Protein AF-A0A2E4EDT4-F1 (afdb_monomer_lite)

Structure (mmCIF, N/CA/C/O backbone):
data_AF-A0A2E4EDT4-F1
#
_entry.id   AF-A0A2E4EDT4-F1
#
loop_
_atom_site.group_PDB
_atom_site.id
_atom_site.type_symbol
_atom_site.label_atom_id
_atom_site.label_alt_id
_atom_site.label_comp_id
_atom_site.label_asym_id
_atom_site.label_entity_id
_atom_site.label_seq_id
_atom_site.pdbx_PDB_ins_code
_atom_site.Cartn_x
_atom_site.Cartn_y
_atom_site.Cartn_z
_atom_site.occupancy
_atom_site.B_iso_or_equiv
_atom_site.auth_seq_id
_atom_site.auth_comp_id
_atom_site.auth_asym_id
_atom_site.auth_atom_id
_atom_site.pdbx_PDB_model_num
ATOM 1 N N . MET A 1 1 ? -10.215 3.943 -6.392 1.00 72.19 1 MET A N 1
ATOM 2 C CA . MET A 1 1 ? -10.383 2.930 -5.325 1.00 72.19 1 MET A CA 1
ATOM 3 C C . MET A 1 1 ? -9.467 3.193 -4.127 1.00 72.19 1 MET A C 1
ATOM 5 O O . MET A 1 1 ? -9.986 3.590 -3.098 1.00 72.19 1 MET A O 1
ATOM 9 N N . ILE A 1 2 ? -8.134 3.089 -4.243 1.00 80.56 2 ILE A N 1
ATOM 10 C CA . ILE A 1 2 ? -7.205 3.275 -3.098 1.00 80.56 2 ILE A CA 1
ATOM 11 C C . ILE A 1 2 ? -7.362 4.640 -2.402 1.00 80.56 2 ILE A C 1
ATOM 13 O O . ILE A 1 2 ? -7.333 4.713 -1.180 1.00 80.56 2 ILE A O 1
ATOM 17 N N . LYS A 1 3 ? -7.570 5.723 -3.165 1.00 82.31 3 LYS A N 1
ATOM 18 C CA . LYS A 1 3 ? -7.804 7.067 -2.609 1.00 82.31 3 LYS A CA 1
ATOM 19 C C . LYS A 1 3 ? -9.024 7.116 -1.675 1.00 82.31 3 LYS A C 1
ATOM 21 O O . LYS A 1 3 ? -8.925 7.643 -0.579 1.00 82.31 3 LYS A O 1
ATOM 26 N N . MET A 1 4 ? -10.127 6.491 -2.084 1.00 82.38 4 MET A N 1
ATOM 27 C CA . MET A 1 4 ? -11.360 6.426 -1.294 1.00 82.38 4 MET A CA 1
ATOM 28 C C . MET A 1 4 ? -11.141 5.654 0.012 1.00 82.38 4 MET A C 1
ATOM 30 O O . MET A 1 4 ? -11.536 6.116 1.070 1.00 82.38 4 MET A O 1
ATOM 34 N N . VAL A 1 5 ? -10.433 4.524 -0.052 1.00 83.75 5 VAL A N 1
ATOM 35 C CA . VAL A 1 5 ? -10.071 3.727 1.130 1.00 83.75 5 VAL A CA 1
ATOM 36 C C . VAL A 1 5 ? -9.216 4.528 2.120 1.00 83.75 5 VAL A C 1
ATOM 38 O O . VAL A 1 5 ? -9.399 4.405 3.324 1.00 83.75 5 VAL A O 1
ATOM 41 N N . LYS A 1 6 ? -8.306 5.381 1.632 1.00 78.88 6 LYS A N 1
ATOM 42 C CA . LYS A 1 6 ? -7.484 6.248 2.491 1.00 78.88 6 LYS A CA 1
ATOM 43 C C . LYS A 1 6 ? -8.262 7.394 3.135 1.00 78.88 6 LYS A C 1
ATOM 45 O O . LYS A 1 6 ? -7.935 7.780 4.249 1.00 78.88 6 LYS A O 1
ATOM 50 N N . GLU A 1 7 ? -9.230 7.961 2.424 1.00 82.31 7 GLU A N 1
ATOM 51 C CA . GLU A 1 7 ? -9.997 9.123 2.892 1.00 82.31 7 GLU A CA 1
ATOM 52 C C . GLU A 1 7 ? -11.158 8.728 3.812 1.00 82.31 7 GLU A C 1
ATOM 54 O O . GLU A 1 7 ? -11.430 9.427 4.783 1.00 82.31 7 GLU A O 1
ATOM 59 N N . TYR A 1 8 ? -11.825 7.609 3.526 1.00 82.75 8 TYR A N 1
ATOM 60 C CA . TYR A 1 8 ? -13.027 7.182 4.246 1.00 82.75 8 TYR A CA 1
ATOM 61 C C . TYR A 1 8 ? -12.785 6.028 5.228 1.00 82.75 8 TYR A C 1
ATOM 63 O O . TYR A 1 8 ? -13.619 5.799 6.103 1.00 82.75 8 TYR A O 1
ATOM 71 N N . GLY A 1 9 ? -11.650 5.330 5.116 1.00 76.25 9 GLY A N 1
ATOM 72 C CA . GLY A 1 9 ? -11.411 4.074 5.826 1.00 76.25 9 GLY A CA 1
ATOM 73 C C . GLY A 1 9 ? -12.280 2.933 5.289 1.00 76.25 9 GLY A C 1
ATOM 74 O O . GLY A 1 9 ? -13.112 3.117 4.398 1.00 76.25 9 GLY A O 1
ATOM 75 N N . ILE A 1 10 ? -12.070 1.733 5.824 1.00 80.88 10 ILE A N 1
ATOM 76 C CA . ILE A 1 10 ? -12.964 0.582 5.633 1.00 80.88 10 ILE A CA 1
ATOM 77 C C . ILE A 1 10 ? -13.176 -0.114 6.966 1.00 80.88 10 ILE A C 1
ATOM 79 O O . ILE A 1 10 ? -12.246 -0.229 7.763 1.00 80.88 10 ILE A O 1
ATOM 83 N N . GLU A 1 11 ? -14.405 -0.572 7.181 1.00 80.94 11 GLU A N 1
ATOM 84 C CA . GLU A 1 11 ? -14.752 -1.422 8.313 1.00 80.94 11 GLU A CA 1
ATOM 85 C C . GLU A 1 11 ? -14.180 -2.818 8.064 1.00 80.94 11 GLU A C 1
ATOM 87 O O . GLU A 1 11 ? -14.451 -3.449 7.041 1.00 80.94 11 GLU A O 1
ATOM 92 N N . LEU A 1 12 ? -13.335 -3.257 8.989 1.00 78.38 12 LEU A N 1
ATOM 93 C CA . LEU A 1 12 ? -12.731 -4.581 9.033 1.00 78.38 12 LEU A CA 1
ATOM 94 C C . LEU A 1 12 ? -13.023 -5.178 10.408 1.00 78.38 12 LEU A C 1
ATOM 96 O O . LEU A 1 12 ? -13.222 -4.432 11.366 1.00 78.38 12 LEU A O 1
ATOM 100 N N . ASP A 1 13 ? -13.033 -6.505 10.507 1.00 80.69 13 ASP A N 1
ATOM 101 C CA . ASP A 1 13 ? -13.190 -7.177 11.799 1.00 80.69 13 ASP A CA 1
ATOM 102 C C . ASP A 1 13 ? -12.050 -6.784 12.761 1.00 80.69 13 ASP A C 1
ATOM 104 O O . ASP A 1 13 ? -10.932 -6.515 12.314 1.00 80.69 13 ASP A O 1
ATOM 108 N N . ASP A 1 14 ? -12.294 -6.830 14.078 1.00 72.81 14 ASP A N 1
ATOM 109 C CA . ASP A 1 14 ? -11.380 -6.357 15.145 1.00 72.8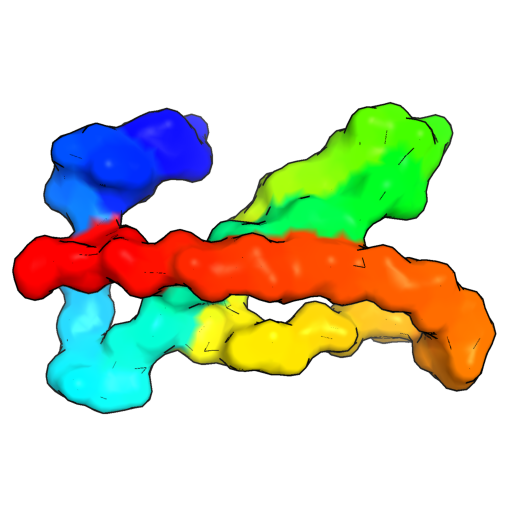1 14 ASP A CA 1
ATOM 110 C C . ASP A 1 14 ? -9.943 -6.921 15.092 1.00 72.81 14 ASP A C 1
ATOM 112 O O . ASP A 1 14 ? -9.037 -6.412 15.751 1.00 72.81 14 ASP A O 1
ATOM 116 N N . ASN A 1 15 ? -9.709 -7.978 14.311 1.00 74.25 15 ASN A N 1
ATOM 117 C CA . ASN A 1 15 ? -8.415 -8.643 14.182 1.00 74.25 15 ASN A CA 1
ATOM 118 C C . ASN A 1 15 ? -7.854 -8.640 12.749 1.00 74.25 15 ASN A C 1
ATOM 120 O O . ASN A 1 15 ? -6.905 -9.367 12.446 1.00 74.25 15 ASN A O 1
ATOM 124 N N . GLN A 1 16 ? -8.443 -7.848 11.852 1.00 77.56 16 GLN A N 1
ATOM 125 C CA . GLN A 1 16 ? -7.986 -7.688 10.480 1.00 77.56 16 GLN A CA 1
ATOM 126 C C . GLN A 1 16 ? -7.235 -6.368 10.309 1.00 77.56 16 GLN A C 1
ATOM 128 O O . GLN A 1 16 ? -7.598 -5.321 10.835 1.00 77.56 16 GLN A O 1
ATOM 133 N N . SER A 1 17 ? -6.144 -6.418 9.552 1.00 78.56 17 SER A N 1
ATOM 134 C CA . SER A 1 17 ? -5.369 -5.241 9.175 1.00 78.56 17 SER A CA 1
ATOM 135 C C . SER A 1 17 ? -5.365 -5.132 7.665 1.00 78.56 17 SER A C 1
ATOM 137 O O . SER A 1 17 ? -5.084 -6.108 6.974 1.00 78.56 17 SER A O 1
ATOM 139 N N . LEU A 1 18 ? -5.645 -3.938 7.150 1.00 82.62 18 LEU A N 1
ATOM 140 C CA . LEU A 1 18 ? -5.406 -3.647 5.746 1.00 82.62 18 LEU A CA 1
ATOM 141 C C . LEU A 1 18 ? -3.952 -3.234 5.542 1.00 82.62 18 LEU A C 1
ATOM 143 O O . LEU A 1 18 ? -3.389 -2.495 6.344 1.00 82.62 18 LEU A O 1
ATOM 147 N N . TYR A 1 19 ? -3.373 -3.661 4.432 1.00 79.69 19 TYR A N 1
ATOM 148 C CA . TYR A 1 19 ? -2.033 -3.313 3.991 1.00 79.69 19 TYR A CA 1
ATOM 149 C C . TYR A 1 19 ? -2.100 -2.717 2.589 1.00 79.69 19 TYR A C 1
ATOM 151 O O . TYR A 1 19 ? -2.872 -3.178 1.746 1.00 79.69 19 TYR A O 1
ATOM 159 N N . LEU A 1 20 ? -1.281 -1.694 2.331 1.00 81.62 20 LEU A N 1
ATOM 160 C CA . LEU A 1 20 ? -1.110 -1.114 1.004 1.00 81.62 20 LEU A CA 1
ATOM 161 C C . LEU A 1 20 ? 0.246 -1.545 0.456 1.00 81.62 20 LEU A C 1
ATOM 163 O O . LEU A 1 20 ? 1.294 -1.020 0.817 1.00 81.62 20 LEU A O 1
ATOM 167 N N . ASN A 1 21 ? 0.215 -2.492 -0.456 1.00 79.69 21 ASN A N 1
ATOM 168 C CA . ASN A 1 21 ? 1.412 -3.095 -1.001 1.00 79.69 21 ASN A CA 1
ATOM 169 C C . ASN A 1 21 ? 1.812 -2.375 -2.279 1.00 79.69 21 ASN A C 1
ATOM 171 O O . ASN A 1 21 ? 0.961 -2.135 -3.135 1.00 79.69 21 ASN A O 1
ATOM 175 N N . PHE A 1 22 ? 3.094 -2.035 -2.402 1.00 82.12 22 PHE A N 1
ATOM 176 C CA . PHE A 1 22 ? 3.661 -1.512 -3.634 1.00 82.12 22 PHE A CA 1
ATOM 177 C C . PHE A 1 22 ? 4.586 -2.554 -4.241 1.00 82.12 22 PHE A C 1
ATOM 179 O O . PHE A 1 22 ? 5.456 -3.100 -3.564 1.00 82.12 22 PHE A O 1
ATOM 186 N N . CYS A 1 23 ? 4.437 -2.812 -5.536 1.00 78.50 23 CYS A N 1
ATOM 187 C CA . CYS A 1 23 ? 5.426 -3.598 -6.249 1.00 78.50 23 CYS A CA 1
ATOM 188 C C . CYS A 1 23 ? 5.886 -2.879 -7.509 1.00 78.50 23 CYS A C 1
ATOM 190 O O . CYS A 1 23 ? 5.062 -2.652 -8.398 1.0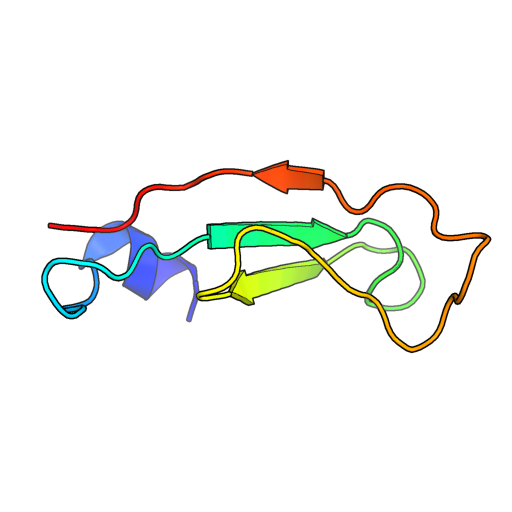0 78.50 23 CYS A O 1
ATOM 192 N N . PRO A 1 24 ? 7.190 -2.572 -7.629 1.00 77.81 24 PRO A N 1
ATOM 193 C CA . PRO A 1 24 ? 7.728 -1.823 -8.762 1.00 77.81 24 PRO A CA 1
ATOM 194 C C . PRO A 1 24 ? 7.664 -2.605 -10.079 1.00 77.81 24 PRO A C 1
ATOM 196 O O . PRO A 1 24 ? 7.774 -2.018 -11.145 1.00 77.81 24 PRO A O 1
ATOM 199 N N . MET A 1 25 ? 7.470 -3.926 -10.027 1.00 78.56 25 MET A N 1
ATOM 200 C CA . MET A 1 25 ? 7.419 -4.784 -11.216 1.00 78.56 25 MET A CA 1
ATOM 201 C C . MET A 1 25 ? 6.028 -4.914 -11.843 1.00 78.56 25 MET A C 1
ATOM 203 O O . MET A 1 25 ? 5.919 -5.435 -12.950 1.00 78.56 25 MET A O 1
ATOM 207 N N . ALA A 1 26 ? 4.970 -4.481 -11.152 1.00 78.69 26 ALA A N 1
ATOM 208 C CA . ALA A 1 26 ? 3.627 -4.495 -11.724 1.00 78.69 26 ALA A CA 1
ATOM 209 C C . ALA A 1 26 ? 3.529 -3.528 -12.921 1.00 78.69 26 ALA A C 1
ATOM 211 O O . ALA A 1 26 ? 4.333 -2.601 -13.028 1.00 78.69 26 ALA A O 1
ATOM 212 N N . ASP A 1 27 ? 2.555 -3.765 -13.807 1.00 82.44 27 ASP A N 1
ATOM 213 C CA . ASP A 1 27 ? 2.287 -2.943 -15.002 1.00 82.44 27 ASP A CA 1
ATOM 214 C C . ASP A 1 27 ? 3.554 -2.671 -15.840 1.00 82.44 27 ASP A C 1
ATOM 216 O O . ASP A 1 27 ? 4.017 -1.539 -15.955 1.00 82.44 27 ASP A O 1
ATOM 220 N N . ASP A 1 28 ? 4.180 -3.731 -16.363 1.00 82.62 28 ASP A N 1
ATOM 221 C CA . ASP A 1 28 ? 5.403 -3.646 -17.178 1.00 82.62 28 ASP A CA 1
ATOM 222 C C . ASP A 1 28 ? 6.536 -2.833 -16.524 1.00 82.62 28 ASP A C 1
ATOM 224 O O . ASP A 1 28 ? 7.204 -2.023 -17.168 1.00 82.62 28 ASP A O 1
ATOM 228 N N . LYS A 1 29 ? 6.774 -3.060 -15.224 1.00 78.25 29 LYS A N 1
ATOM 229 C CA . LYS A 1 29 ? 7.771 -2.338 -14.409 1.00 78.25 29 LYS A CA 1
ATOM 230 C C . LYS A 1 29 ? 7.478 -0.847 -14.185 1.00 78.25 29 LYS A C 1
ATOM 232 O O . LYS A 1 29 ? 8.370 -0.111 -13.765 1.00 78.25 29 LYS A O 1
ATOM 237 N N . LYS A 1 30 ? 6.253 -0.381 -14.435 1.00 84.62 30 LYS A N 1
ATOM 238 C CA . LYS A 1 30 ? 5.813 0.970 -14.031 1.00 84.62 30 LYS A CA 1
ATOM 239 C C . LYS A 1 30 ? 5.466 1.039 -12.546 1.00 84.62 30 LYS A C 1
ATOM 241 O O . LYS A 1 30 ? 5.409 2.122 -11.968 1.00 84.62 30 LYS A O 1
ATOM 246 N N . GLY A 1 31 ? 5.278 -0.120 -11.929 1.00 81.94 31 GLY A N 1
ATOM 247 C CA . GLY A 1 31 ? 4.897 -0.261 -10.542 1.00 81.94 31 GLY A CA 1
ATOM 248 C C . GLY A 1 31 ? 3.387 -0.235 -10.352 1.00 81.94 31 GLY A C 1
ATOM 249 O O . GLY A 1 31 ? 2.624 0.243 -11.187 1.00 81.94 31 GLY A O 1
ATOM 250 N N . GLY A 1 32 ? 2.940 -0.774 -9.225 1.00 83.00 32 GLY A N 1
ATOM 251 C CA . GLY A 1 32 ? 1.521 -0.890 -8.928 1.00 83.00 32 GLY A CA 1
ATOM 252 C C . GLY A 1 32 ? 1.266 -1.006 -7.440 1.00 83.00 32 GLY A C 1
ATOM 253 O O . GLY A 1 32 ? 2.089 -1.534 -6.692 1.00 83.00 32 GLY A O 1
ATOM 254 N N . PHE A 1 33 ? 0.107 -0.499 -7.031 1.00 83.00 33 PHE A N 1
ATOM 255 C CA . PHE A 1 33 ? -0.374 -0.583 -5.661 1.00 83.00 33 PHE A CA 1
ATOM 256 C C . PHE A 1 33 ? -1.590 -1.498 -5.584 1.00 83.00 33 PHE A C 1
ATOM 258 O O . PHE A 1 33 ? -2.485 -1.408 -6.425 1.00 83.00 33 PHE A O 1
ATOM 265 N N . TRP A 1 34 ? -1.671 -2.315 -4.539 1.00 80.12 34 TRP A N 1
ATOM 266 C CA . TRP A 1 34 ? -2.876 -3.073 -4.214 1.00 80.12 34 TRP A CA 1
ATOM 267 C C . TRP A 1 34 ? -3.101 -3.144 -2.710 1.00 80.12 34 TRP A C 1
ATOM 269 O O . TRP A 1 34 ? -2.199 -2.913 -1.906 1.00 80.12 34 TRP A O 1
ATOM 279 N N . LEU A 1 35 ? -4.339 -3.452 -2.342 1.00 82.56 35 LEU A N 1
ATOM 280 C CA . LEU A 1 35 ? -4.742 -3.652 -0.960 1.00 82.56 35 LEU A CA 1
ATOM 281 C C . LEU A 1 35 ? -4.681 -5.144 -0.634 1.00 82.56 35 LEU A C 1
ATOM 283 O O . LEU A 1 35 ? -5.038 -5.973 -1.469 1.00 82.56 35 LEU A O 1
ATOM 287 N N . SER A 1 36 ? -4.218 -5.480 0.562 1.00 79.69 36 SER A N 1
ATOM 288 C CA . SER A 1 36 ? -4.141 -6.855 1.058 1.00 79.69 36 SER A CA 1
ATOM 289 C C . SER A 1 36 ? -4.563 -6.901 2.517 1.00 79.69 36 SER A C 1
ATOM 291 O O . SER A 1 36 ? -4.261 -5.975 3.262 1.00 79.69 36 SER A O 1
ATOM 293 N N . LEU A 1 37 ? -5.229 -7.975 2.933 1.00 81.62 37 LEU A N 1
ATOM 294 C CA . LEU A 1 37 ? -5.450 -8.277 4.354 1.00 81.62 37 LEU A CA 1
ATOM 295 C C . LEU A 1 37 ? -4.277 -9.062 4.957 1.00 81.62 37 LEU A C 1
ATOM 297 O O . LEU A 1 37 ? -4.137 -9.172 6.172 1.00 81.62 37 LEU A O 1
ATOM 301 N N . GLU A 1 38 ? -3.407 -9.591 4.100 1.00 76.69 38 GLU A N 1
ATOM 302 C CA . GLU A 1 38 ? -2.199 -10.295 4.497 1.00 76.69 38 GLU A CA 1
ATOM 303 C C . GLU A 1 38 ? -1.006 -9.339 4.501 1.00 76.69 38 GLU A C 1
ATOM 305 O O . GLU A 1 38 ? -0.794 -8.570 3.555 1.00 76.69 38 GLU A O 1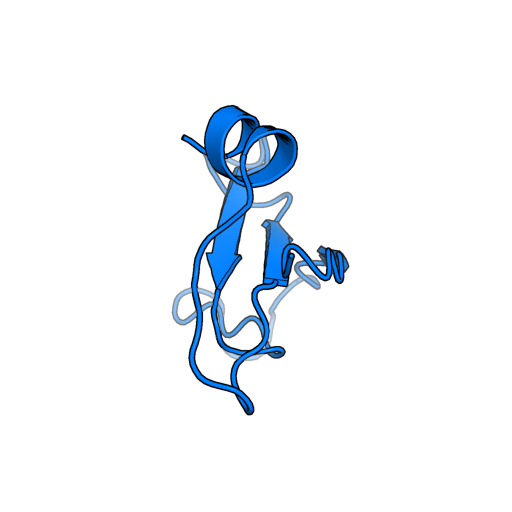
ATOM 310 N N . LYS A 1 39 ? -0.200 -9.428 5.564 1.00 70.69 39 LYS A N 1
ATOM 311 C CA . LYS A 1 39 ? 1.038 -8.656 5.730 1.00 70.69 39 LYS A CA 1
ATOM 312 C C . LYS A 1 39 ? 2.106 -9.044 4.702 1.00 70.69 39 LYS A C 1
ATOM 314 O O . LYS A 1 39 ? 2.905 -8.201 4.290 1.00 70.69 39 LYS A O 1
ATOM 319 N N . GLU A 1 40 ? 2.152 -10.321 4.327 1.00 67.12 40 GLU A N 1
ATOM 320 C CA . GLU A 1 40 ? 3.116 -10.835 3.358 1.00 67.12 40 GLU A CA 1
ATOM 321 C C . GLU A 1 40 ? 2.609 -10.638 1.933 1.00 67.12 40 GLU A C 1
ATOM 323 O O . GLU A 1 40 ? 1.523 -11.081 1.571 1.00 67.12 40 GLU A O 1
ATOM 328 N N . ILE A 1 41 ? 3.437 -10.019 1.094 1.00 66.94 41 ILE A N 1
ATOM 329 C CA . ILE A 1 41 ? 3.236 -10.051 -0.349 1.00 66.94 41 ILE A CA 1
ATOM 330 C C . ILE A 1 41 ? 3.796 -11.374 -0.861 1.00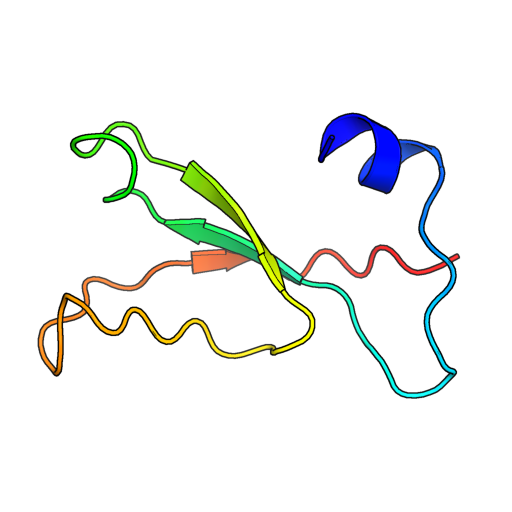 66.94 41 ILE A C 1
ATOM 332 O O . ILE A 1 41 ? 5.007 -11.583 -0.843 1.00 66.94 41 ILE A O 1
ATOM 336 N N . ARG A 1 42 ? 2.928 -12.253 -1.363 1.00 63.94 42 ARG A N 1
ATOM 337 C CA . ARG A 1 42 ? 3.335 -13.437 -2.125 1.00 63.94 42 ARG A CA 1
ATOM 338 C C . ARG A 1 42 ? 3.006 -13.196 -3.586 1.00 63.94 42 ARG A C 1
ATOM 340 O O . ARG A 1 42 ? 1.846 -13.256 -3.972 1.00 63.94 42 ARG A O 1
ATOM 347 N N . ASN A 1 43 ? 4.014 -12.873 -4.395 1.00 56.62 43 ASN A N 1
ATOM 348 C CA . ASN A 1 43 ? 3.846 -12.800 -5.843 1.00 56.62 43 ASN A CA 1
ATOM 349 C C . ASN A 1 43 ? 3.986 -14.223 -6.425 1.00 56.62 43 ASN A C 1
ATOM 351 O O . ASN A 1 43 ? 5.113 -14.716 -6.520 1.00 56.62 43 ASN A O 1
ATOM 355 N N . PRO A 1 44 ? 2.889 -14.895 -6.828 1.00 56.81 44 PRO A N 1
ATOM 356 C CA . PRO A 1 44 ? 2.946 -16.283 -7.290 1.00 56.81 44 PRO A CA 1
ATOM 357 C C . PRO A 1 44 ? 3.689 -16.441 -8.626 1.00 56.81 44 PRO A C 1
ATOM 359 O O . PRO A 1 44 ? 4.030 -17.557 -9.004 1.00 56.81 44 PRO A O 1
ATOM 362 N N . TYR A 1 45 ? 3.964 -15.342 -9.335 1.00 58.03 45 TYR A N 1
ATOM 363 C CA . TYR A 1 45 ? 4.559 -15.361 -10.670 1.00 58.03 45 TYR A CA 1
ATOM 364 C C . TYR A 1 45 ? 6.094 -15.386 -10.671 1.00 58.03 45 TYR A C 1
ATOM 366 O O . TYR A 1 45 ? 6.686 -15.758 -11.679 1.00 58.03 45 TYR A O 1
ATOM 374 N N . PHE A 1 46 ? 6.752 -15.004 -9.568 1.00 62.62 46 PHE A N 1
ATOM 375 C CA . PHE A 1 46 ? 8.215 -14.814 -9.527 1.00 62.62 46 PHE A CA 1
ATOM 376 C C . PHE A 1 46 ? 8.968 -15.785 -8.602 1.00 62.62 46 PHE A C 1
ATOM 378 O O . PHE A 1 46 ? 10.193 -15.699 -8.485 1.00 62.62 46 PHE A O 1
ATOM 385 N N . GLY A 1 47 ? 8.261 -16.746 -7.997 1.00 63.44 47 GLY A N 1
ATOM 386 C CA . GLY A 1 47 ? 8.860 -17.843 -7.234 1.00 63.44 47 GLY A CA 1
ATOM 387 C C . GLY A 1 47 ? 9.868 -17.371 -6.179 1.00 63.44 47 GLY A C 1
ATOM 388 O O . GLY A 1 47 ? 9.592 -16.471 -5.392 1.00 63.44 47 GLY A O 1
ATOM 389 N N . SER A 1 48 ? 11.051 -17.983 -6.167 1.00 57.81 48 SER A N 1
ATOM 390 C CA . SER A 1 48 ? 12.140 -17.717 -5.215 1.00 57.81 48 SER A CA 1
ATOM 391 C C . SER A 1 48 ? 13.031 -16.516 -5.566 1.00 57.81 48 SER A C 1
ATOM 393 O O . SER A 1 48 ? 13.848 -16.113 -4.745 1.00 57.81 48 SER A O 1
ATOM 395 N N . GLY A 1 49 ? 12.884 -15.930 -6.760 1.00 54.12 49 GLY A N 1
ATOM 396 C CA . GLY A 1 49 ? 13.675 -14.787 -7.235 1.00 54.12 49 GLY A CA 1
ATOM 397 C C . GLY A 1 49 ? 13.003 -13.432 -7.010 1.00 54.12 49 GLY A C 1
ATOM 398 O O . GLY A 1 49 ? 13.344 -12.466 -7.690 1.00 54.12 49 GLY A O 1
ATOM 399 N N . MET A 1 50 ? 12.000 -13.369 -6.130 1.00 58.53 50 MET A N 1
ATOM 400 C CA . MET A 1 50 ? 11.150 -12.195 -5.959 1.00 58.53 50 MET A CA 1
ATOM 401 C C . MET A 1 50 ? 11.989 -10.970 -5.555 1.00 58.53 50 MET A C 1
ATOM 403 O O . MET A 1 50 ? 12.421 -10.850 -4.411 1.00 58.53 50 MET A O 1
ATOM 407 N N . LEU A 1 51 ? 12.207 -10.040 -6.492 1.00 57.41 51 LEU A N 1
ATOM 408 C CA . LEU A 1 51 ? 12.677 -8.692 -6.171 1.00 57.41 51 LEU A CA 1
ATOM 409 C C . LEU A 1 51 ? 11.632 -8.082 -5.232 1.00 57.41 51 LEU A C 1
ATOM 411 O O . LEU A 1 51 ? 10.460 -7.999 -5.601 1.00 57.41 51 LEU A O 1
ATOM 415 N N . HIS A 1 52 ? 12.043 -7.768 -4.002 1.00 59.59 52 HIS A N 1
ATOM 416 C CA . HIS A 1 52 ? 11.182 -7.351 -2.897 1.00 59.59 52 HIS A CA 1
ATOM 417 C C . HIS A 1 52 ? 10.085 -6.374 -3.356 1.00 59.59 52 HIS A C 1
ATOM 419 O O . HIS A 1 52 ? 10.363 -5.219 -3.667 1.00 59.59 52 HIS A O 1
ATOM 425 N N . CYS A 1 53 ? 8.825 -6.823 -3.393 1.00 63.47 53 CYS A N 1
ATOM 426 C CA . CYS A 1 53 ? 7.716 -5.879 -3.343 1.00 63.47 53 CYS A CA 1
ATOM 427 C C . CYS A 1 53 ? 7.734 -5.270 -1.932 1.00 63.47 53 CYS A C 1
ATOM 429 O O . CYS A 1 53 ? 7.846 -5.998 -0.941 1.00 63.47 53 CYS A O 1
ATOM 431 N N . GLU A 1 54 ? 7.666 -3.949 -1.835 1.00 63.41 54 GLU A N 1
ATOM 432 C CA . GLU A 1 54 ? 7.711 -3.254 -0.556 1.00 63.41 54 GLU A CA 1
ATOM 433 C C . GLU A 1 54 ? 6.295 -3.165 0.018 1.00 63.41 54 GLU A C 1
ATOM 435 O O . GLU A 1 54 ? 5.402 -2.502 -0.521 1.00 63.41 54 GLU A O 1
ATOM 440 N N . SER A 1 55 ? 6.073 -3.857 1.134 1.00 61.25 55 SER A N 1
ATOM 441 C CA . SER A 1 55 ? 4.833 -3.730 1.894 1.00 61.25 55 SER A CA 1
ATOM 442 C C . SER A 1 55 ? 4.860 -2.418 2.674 1.00 61.25 55 SER A C 1
ATOM 444 O O . SER A 1 55 ? 5.493 -2.326 3.728 1.00 61.25 55 SER A O 1
ATOM 446 N N . VAL A 1 56 ? 4.145 -1.397 2.200 1.00 65.56 56 VAL A N 1
ATOM 447 C CA . VAL A 1 56 ? 3.928 -0.185 2.993 1.00 65.56 56 VAL A CA 1
ATOM 448 C C . VAL A 1 56 ? 2.754 -0.454 3.929 1.00 65.56 56 VAL A C 1
ATOM 450 O O . VAL A 1 56 ? 1.591 -0.511 3.529 1.00 65.56 56 VAL A O 1
ATOM 453 N N . LYS A 1 57 ? 3.048 -0.637 5.219 1.00 59.12 57 LYS A N 1
ATOM 454 C CA . LYS A 1 57 ? 2.006 -0.790 6.238 1.00 59.12 57 LYS A CA 1
ATOM 455 C C . LYS A 1 57 ? 1.216 0.516 6.352 1.00 59.12 57 LYS A C 1
ATOM 457 O O . LYS A 1 57 ? 1.604 1.426 7.075 1.00 59.12 57 LYS A O 1
ATOM 462 N N . ALA A 1 58 ? 0.097 0.593 5.649 1.00 61.41 58 ALA A N 1
ATOM 463 C CA . ALA A 1 58 ? -0.915 1.604 5.875 1.00 61.41 58 ALA A CA 1
ATOM 464 C C . ALA A 1 58 ? -1.990 0.966 6.759 1.00 61.41 58 ALA A C 1
ATOM 466 O O . ALA A 1 58 ? -2.827 0.232 6.252 1.00 61.41 58 ALA A O 1
ATOM 467 N N . ASN A 1 59 ? -1.944 1.211 8.073 1.00 57.94 59 ASN A N 1
ATOM 468 C CA . ASN A 1 59 ? -3.057 0.878 8.966 1.00 57.94 59 ASN A CA 1
ATOM 469 C C . ASN A 1 59 ? -4.235 1.793 8.601 1.00 57.94 59 ASN A C 1
ATOM 471 O O . ASN A 1 59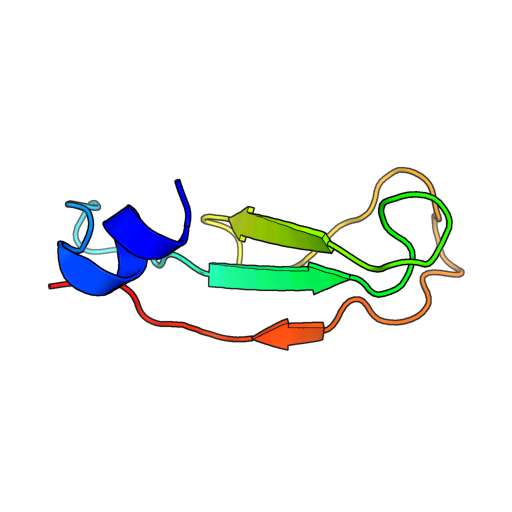 ? -4.310 2.922 9.073 1.00 57.94 59 ASN A O 1
ATOM 475 N N . LEU A 1 60 ? -5.092 1.330 7.692 1.00 63.50 60 LEU A N 1
ATOM 476 C CA . LEU A 1 60 ? -6.228 2.082 7.140 1.00 63.50 60 LEU A CA 1
ATOM 477 C C . LEU A 1 60 ? -7.541 1.771 7.880 1.00 63.50 60 LEU A C 1
ATOM 479 O O . LEU A 1 60 ? -8.619 1.821 7.292 1.00 63.50 60 LEU A O 1
ATOM 483 N N . THR A 1 61 ? -7.429 1.423 9.161 1.00 56.47 61 THR A N 1
ATOM 484 C CA . THR A 1 61 ? -8.546 1.194 10.083 1.00 56.47 61 THR A CA 1
ATOM 485 C C . THR A 1 61 ? -8.990 2.521 10.696 1.00 56.47 61 THR A C 1
ATOM 487 O O . THR A 1 61 ? -8.146 3.377 10.977 1.00 56.47 61 THR A O 1
ATOM 490 N N . LYS A 1 62 ? -10.299 2.688 10.891 1.00 54.28 62 LYS A N 1
ATOM 491 C CA . LYS A 1 62 ? -10.892 3.827 11.598 1.00 54.28 62 LYS A CA 1
ATOM 492 C C . LYS A 1 62 ? -11.088 3.499 13.072 1.00 54.28 62 LYS A C 1
ATOM 494 O O . LYS A 1 62 ? -11.408 2.326 13.351 1.00 54.28 62 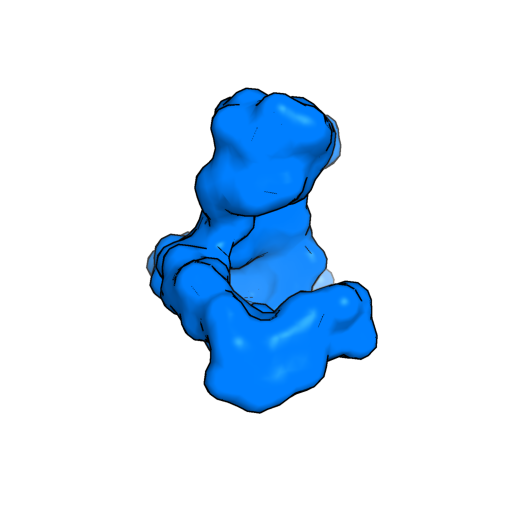LYS A O 1
#

Radius of gyration: 12.68 Å; chains: 1; bounding box: 28×27×32 Å

Foldseek 3Di:
DVVCCQVPNDDDPPPWFKWWWKDCPPPVSVIDIDIDSDQDDDDVPQPPNDPDGDTDRDRSHD

Secondary structure (DSSP, 8-state):
-HHHHHHH-----TT---EEEEETTHHHHT-EEEEESSSS---TTSGGG----EEE------

Sequence (62 aa):
MIKMVKEYGIELDDNQSLYLNFCPMADDKKGGFWLSLEKEIRNPYFGSGMLHCESVKANLTK

pLDDT: mean 72.6, std 9.97, range [54.12, 84.62]